Protein AF-0000000084983746 (afdb_homodimer)

Sequence (126 aa):
MAVIKNQFTLRLDLTTHAKIKKIAAAENRSLTNMIDYLVKKEISRYEELNGEIPLSEEDLSLEMAVIKNQFTLRLDLTTHAKIKKIAAAENRSLTNMIDYLVKKEISRYEELNGEIPLSEEDLSLE

Organism: NCBI:txid537013

Nearest PDB structures (foldseek):
  1bdv-assembly1_B  TM=8.430E-01  e=5.501E-01  Lederbergvirus P22
  1arr-assembly1_A  TM=7.151E-01  e=2.456E-01  Lederbergvirus P22
  2bsq-assembly1_F  TM=6.685E-01  e=1.318E+00  Neisseria gonorrhoeae
  1ftt-assembly1_A  TM=5.723E-01  e=7.070E+00  Rattus norvegicus
  1arr-assembly1_A  TM=7.156E-01  e=2.298E-01  Lederbergvirus P22

pLDDT: mean 92.12, std 11.44, range [42.38, 98.75]

InterPro domains:
  IPR010985 Ribbon-helix-helix [SSF47598] (6-51)
  IPR013321 Arc-type ribbon-helix-helix [G3DSA:1.10.1220.10] (4-53)

Secondary structure (DSSP, 8-state):
----TTEEEEE--HHHHHHHHHHHHHTT--HHHHHHHHHHHHHHHHHHHH-PPP--HHHH---/----TTEEEEE--HHHHHHHHHHHHHTT--HHHHHHHHHHHHHHHHHHHH-PPP--TTTT---

Solvent-accessible surface area (backbone atoms only — not comparable to full-atom values): 7389 Å² total; per-residue (Å²): 128,82,61,59,77,31,49,51,75,43,76,44,57,51,68,59,38,39,50,50,40,52,52,15,52,75,69,75,36,52,57,68,56,40,52,54,49,53,52,52,50,51,51,51,53,50,27,72,74,72,43,81,79,88,76,54,71,74,54,61,42,67,120,127,84,60,60,75,32,49,52,74,43,77,43,57,50,67,60,38,40,50,51,39,53,51,15,51,74,69,73,37,52,55,68,56,40,51,52,48,53,51,51,49,50,50,51,53,48,28,72,75,71,41,80,78,88,76,54,71,75,55,63,43,66,120

Radius of gyration: 15.59 Å; Cα contacts (8 Å, |Δi|>4): 127; chains: 2; bounding box: 38×42×32 Å

Foldseek 3Di:
DQPQVVDDDDD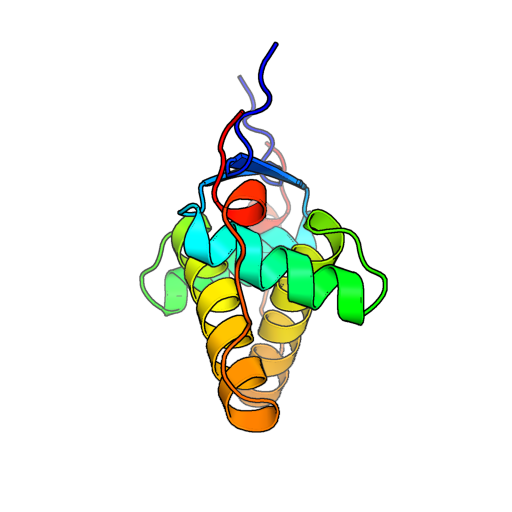DDPVVQVVLCVVCVVVPHHSVVSVVVVVVVVQVVCCVVPNHDDDDPVNVDSD/DQPQPVDDDDDDDPVVQVVLCVVCVVVPHHSVVSVVVVVVVVQVVCCVVPNHDDDDPVNVDSD

Structure (mmCIF, N/CA/C/O backbone):
data_AF-0000000084983746-model_v1
#
loop_
_entity.id
_entity.type
_entity.pdbx_description
1 polymer 'Toxin-antitoxin system, antitoxin component, ribbon-helix-helix domain protein'
#
loop_
_atom_site.group_PDB
_atom_site.id
_atom_site.type_symbol
_atom_site.label_atom_id
_atom_site.label_alt_id
_atom_site.label_comp_id
_atom_site.label_asym_id
_atom_site.label_entity_id
_atom_site.label_seq_id
_atom_site.pdbx_PDB_ins_code
_atom_site.Cartn_x
_atom_site.Cartn_y
_atom_site.Cartn_z
_atom_site.occupancy
_atom_site.B_iso_or_equiv
_atom_site.auth_seq_id
_atom_site.auth_comp_id
_atom_site.auth_asym_id
_atom_site.auth_atom_id
_atom_site.pdbx_PDB_model_num
ATOM 1 N N . MET A 1 1 ? 22.375 -6.16 -13.227 1 42.38 1 MET A N 1
ATOM 2 C CA . MET A 1 1 ? 22.156 -6.25 -11.781 1 42.38 1 MET A CA 1
ATOM 3 C C . MET A 1 1 ? 20.75 -6.746 -11.477 1 42.38 1 MET A C 1
ATOM 5 O O . MET A 1 1 ? 19.781 -6.293 -12.078 1 42.38 1 MET A O 1
ATOM 9 N N . ALA A 1 2 ? 20.609 -7.938 -10.93 1 54.28 2 ALA A N 1
ATOM 10 C CA . ALA A 1 2 ? 19.297 -8.555 -10.773 1 54.28 2 ALA A CA 1
ATOM 11 C C . ALA A 1 2 ? 18.391 -7.711 -9.875 1 54.28 2 ALA A C 1
ATOM 13 O O . ALA A 1 2 ? 18.812 -7.285 -8.797 1 54.28 2 ALA A O 1
ATOM 14 N N . VAL A 1 3 ? 17.516 -6.93 -10.352 1 61.22 3 VAL A N 1
ATOM 15 C CA . VAL A 1 3 ? 16.547 -6.184 -9.547 1 61.22 3 VAL A CA 1
ATOM 16 C C . VAL A 1 3 ? 15.805 -7.137 -8.617 1 61.22 3 VAL A C 1
ATOM 18 O O . VAL A 1 3 ? 15.305 -8.172 -9.055 1 61.22 3 VAL A O 1
ATOM 21 N N . ILE A 1 4 ? 15.992 -6.906 -7.375 1 72.06 4 ILE A N 1
ATOM 22 C CA . ILE A 1 4 ? 15.242 -7.707 -6.418 1 72.06 4 ILE A CA 1
ATOM 23 C C . ILE A 1 4 ? 13.742 -7.484 -6.625 1 72.06 4 ILE A C 1
ATOM 25 O O . ILE A 1 4 ? 13.227 -6.395 -6.359 1 72.06 4 ILE A O 1
ATOM 29 N N . LYS A 1 5 ? 13.031 -8.383 -7.184 1 76.88 5 LYS A N 1
ATOM 30 C CA . LYS A 1 5 ? 11.664 -8.297 -7.688 1 76.88 5 LYS A CA 1
ATOM 31 C C . LYS A 1 5 ? 10.68 -7.996 -6.559 1 76.88 5 LYS A C 1
ATOM 33 O O . LYS A 1 5 ? 9.617 -7.426 -6.793 1 76.88 5 LYS A O 1
ATOM 38 N N . ASN A 1 6 ? 11.125 -8.148 -5.414 1 85.56 6 ASN A N 1
ATOM 39 C CA . ASN A 1 6 ? 10.164 -8.031 -4.324 1 85.56 6 ASN A CA 1
ATOM 40 C C . ASN A 1 6 ? 10.461 -6.816 -3.447 1 85.56 6 ASN A C 1
ATOM 42 O O . ASN A 1 6 ? 9.953 -6.719 -2.326 1 85.56 6 ASN A O 1
ATOM 46 N N . GLN A 1 7 ? 11.328 -6.004 -3.912 1 89.31 7 GLN A N 1
ATOM 47 C CA . GLN A 1 7 ? 11.633 -4.754 -3.229 1 89.31 7 GLN A CA 1
ATOM 48 C C . GLN A 1 7 ? 11.461 -3.559 -4.164 1 89.31 7 GLN A C 1
ATOM 50 O O . GLN A 1 7 ? 11.906 -3.594 -5.312 1 89.31 7 GLN A O 1
ATOM 55 N N . PHE A 1 8 ? 10.75 -2.51 -3.715 1 89.25 8 PHE A N 1
ATOM 56 C CA . PHE A 1 8 ? 10.594 -1.324 -4.551 1 89.25 8 PHE A CA 1
ATOM 57 C C . PHE A 1 8 ? 10.383 -0.082 -3.691 1 89.25 8 PHE A C 1
ATOM 59 O O . PHE A 1 8 ? 9.898 -0.177 -2.562 1 89.25 8 PHE A O 1
ATOM 66 N N . THR A 1 9 ? 10.773 1.008 -4.211 1 91.5 9 THR A N 1
ATOM 67 C CA . THR A 1 9 ? 10.703 2.293 -3.523 1 91.5 9 THR A CA 1
ATOM 68 C C . THR A 1 9 ? 9.391 3.006 -3.838 1 91.5 9 THR A C 1
ATOM 70 O O . THR A 1 9 ? 8.984 3.092 -5 1 91.5 9 THR A O 1
ATOM 73 N N . LEU A 1 10 ? 8.789 3.449 -2.744 1 93 10 LEU A N 1
ATOM 74 C CA . LEU A 1 10 ? 7.59 4.262 -2.912 1 93 10 LEU A CA 1
ATOM 75 C C . LEU A 1 10 ? 7.875 5.727 -2.592 1 93 10 LEU A C 1
ATOM 77 O O . LEU A 1 10 ? 8.648 6.027 -1.679 1 93 10 LEU A O 1
ATOM 81 N N . ARG A 1 11 ? 7.227 6.52 -3.396 1 92.19 11 ARG A N 1
ATOM 82 C CA . ARG A 1 11 ? 7.262 7.953 -3.123 1 92.19 11 ARG A CA 1
ATOM 83 C C . ARG A 1 11 ? 5.852 8.523 -3.004 1 92.19 11 ARG A C 1
ATOM 85 O O . ARG A 1 11 ? 5.094 8.531 -3.979 1 92.19 11 ARG A O 1
ATOM 92 N N . LEU A 1 12 ? 5.543 8.891 -1.772 1 94.25 12 LEU A N 1
ATOM 93 C CA . LEU A 1 12 ? 4.238 9.5 -1.529 1 94.25 12 LEU A CA 1
ATOM 94 C C . LEU A 1 12 ? 4.359 11.016 -1.39 1 94.25 12 LEU A C 1
ATOM 96 O O . LEU A 1 12 ? 5.402 11.516 -0.966 1 94.25 12 LEU A O 1
ATOM 100 N N . ASP A 1 13 ? 3.332 11.695 -1.876 1 93.19 13 ASP A N 1
ATOM 101 C CA . ASP A 1 13 ? 3.373 13.117 -1.547 1 93.19 13 ASP A CA 1
ATOM 102 C C . ASP A 1 13 ? 3.299 13.336 -0.037 1 93.19 13 ASP A C 1
ATOM 104 O O . ASP A 1 13 ? 2.871 12.445 0.703 1 93.19 13 ASP A O 1
ATOM 108 N N . LEU A 1 14 ? 3.646 14.469 0.446 1 93.5 14 LEU A N 1
ATOM 109 C CA . LEU A 1 14 ? 3.801 14.766 1.866 1 93.5 14 LEU A CA 1
ATOM 110 C C . LEU A 1 14 ? 2.484 14.57 2.609 1 93.5 14 LEU A C 1
ATOM 112 O O . LEU A 1 14 ? 2.461 13.992 3.699 1 93.5 14 LEU A O 1
ATOM 116 N N . THR A 1 15 ? 1.423 15.047 2.098 1 96.31 15 THR A N 1
ATOM 117 C CA . THR A 1 15 ? 0.11 14.961 2.729 1 96.31 15 THR A CA 1
ATOM 118 C C . THR A 1 15 ? -0.33 13.508 2.877 1 96.31 15 THR A C 1
ATOM 120 O O . THR A 1 15 ? -0.721 13.078 3.965 1 96.31 15 THR A O 1
ATOM 123 N N . THR A 1 16 ? -0.216 12.75 1.846 1 97.31 16 THR A N 1
ATOM 124 C CA . THR A 1 16 ? -0.595 11.344 1.853 1 97.31 16 THR A CA 1
ATOM 125 C C . THR A 1 16 ? 0.265 10.555 2.838 1 97.31 16 THR A C 1
ATOM 127 O O . THR A 1 16 ? -0.253 9.766 3.627 1 97.31 16 THR A O 1
ATOM 130 N N . HIS A 1 17 ? 1.52 10.812 2.785 1 96.88 17 HIS A N 1
ATOM 131 C CA . HIS A 1 17 ? 2.455 10.156 3.691 1 96.88 17 HIS A CA 1
ATOM 132 C C . HIS A 1 17 ? 2.092 10.422 5.148 1 96.88 17 HIS A C 1
ATOM 134 O O . HIS A 1 17 ? 2.021 9.492 5.953 1 96.88 17 HIS A O 1
ATOM 140 N N . ALA A 1 18 ? 1.846 11.695 5.434 1 96.44 18 ALA A N 1
ATOM 141 C CA . ALA A 1 18 ? 1.519 12.086 6.805 1 96.44 18 ALA A CA 1
ATOM 142 C C . ALA A 1 18 ? 0.22 11.43 7.266 1 96.44 18 ALA A C 1
ATOM 144 O O . ALA A 1 18 ? 0.132 10.938 8.391 1 96.44 18 ALA A O 1
ATOM 145 N N . LYS A 1 19 ? -0.741 11.383 6.395 1 97.94 19 LYS A N 1
ATOM 146 C CA . LYS A 1 19 ? -2.041 10.82 6.75 1 97.94 19 LYS A CA 1
ATOM 147 C C . LYS A 1 19 ? -1.943 9.32 6.988 1 97.94 19 LYS A C 1
ATOM 149 O O . LYS A 1 19 ? -2.461 8.805 7.984 1 97.94 19 LYS A O 1
ATOM 154 N N . ILE A 1 20 ? -1.292 8.602 6.105 1 97.94 20 ILE A N 1
ATOM 155 C CA . ILE A 1 20 ? -1.208 7.152 6.258 1 97.94 20 ILE A CA 1
ATOM 156 C C . ILE A 1 20 ? -0.357 6.812 7.477 1 97.94 20 ILE A C 1
ATOM 158 O O . ILE A 1 20 ? -0.619 5.824 8.164 1 97.94 20 ILE A O 1
ATOM 162 N N . LYS A 1 21 ? 0.604 7.645 7.773 1 96.94 21 LYS A N 1
ATOM 163 C CA . LYS A 1 21 ? 1.414 7.453 8.977 1 96.94 21 LYS A CA 1
ATOM 164 C C . LYS A 1 21 ? 0.563 7.574 10.234 1 96.94 21 LYS A C 1
ATOM 166 O O . LYS A 1 21 ? 0.733 6.801 11.18 1 96.94 21 LYS A O 1
ATOM 171 N N . LYS A 1 22 ? -0.292 8.523 10.258 1 97.88 22 LYS A N 1
ATOM 172 C CA . LYS A 1 22 ? -1.184 8.711 11.398 1 97.88 22 LYS A CA 1
ATOM 173 C C . LYS A 1 22 ? -2.139 7.527 11.547 1 97.88 22 LYS A C 1
ATOM 175 O O . LYS A 1 22 ? -2.398 7.07 12.664 1 97.88 22 LYS A O 1
ATOM 180 N N . ILE A 1 23 ? -2.582 7.016 10.438 1 98.31 23 ILE A N 1
ATOM 181 C CA . ILE A 1 23 ? -3.449 5.844 10.469 1 98.31 23 ILE A CA 1
ATOM 182 C C . ILE A 1 23 ? -2.668 4.641 10.992 1 98.31 23 ILE A C 1
ATOM 184 O O . ILE A 1 23 ? -3.162 3.891 11.844 1 98.31 23 ILE A O 1
ATOM 188 N N . ALA A 1 24 ? -1.46 4.48 10.492 1 98.19 24 ALA A N 1
ATOM 189 C CA . ALA A 1 24 ? -0.598 3.389 10.938 1 98.19 24 ALA A CA 1
ATOM 190 C C . ALA A 1 24 ? -0.376 3.447 12.445 1 98.19 24 ALA A C 1
ATOM 192 O O . ALA A 1 24 ? -0.503 2.434 13.133 1 98.19 24 ALA A O 1
ATOM 193 N N . ALA A 1 25 ? -0.141 4.684 12.953 1 97.5 25 ALA A N 1
ATOM 194 C CA . ALA A 1 25 ? 0.088 4.883 14.383 1 97.5 25 ALA A CA 1
ATOM 195 C C . ALA A 1 25 ? -1.161 4.543 15.188 1 97.5 25 ALA A C 1
ATOM 197 O O . ALA A 1 25 ? -1.071 3.916 16.25 1 97.5 25 ALA A O 1
ATOM 198 N N . ALA A 1 26 ? -2.303 4.887 14.664 1 97.12 26 ALA A N 1
ATOM 199 C CA . ALA A 1 26 ? -3.568 4.602 15.336 1 97.12 26 ALA A CA 1
ATOM 200 C C . ALA A 1 26 ? -3.805 3.098 15.445 1 97.12 26 ALA A C 1
ATOM 202 O O . ALA A 1 26 ? -4.449 2.627 16.375 1 97.12 26 ALA A O 1
ATOM 203 N N . GLU A 1 27 ? -3.25 2.379 14.539 1 97.12 27 GLU A N 1
ATOM 204 C CA . GLU A 1 27 ? -3.395 0.927 14.516 1 97.12 27 GLU A CA 1
ATOM 205 C C . GLU A 1 27 ? -2.174 0.241 15.125 1 97.12 27 GLU A C 1
ATOM 207 O O . GLU A 1 27 ? -2.062 -0.986 15.086 1 97.12 27 GLU A O 1
ATOM 212 N N . ASN A 1 28 ? -1.188 1.01 15.672 1 98.06 28 ASN A N 1
ATOM 213 C CA . ASN A 1 28 ? 0.04 0.504 16.281 1 98.06 28 ASN A CA 1
ATOM 214 C C . ASN A 1 28 ? 0.885 -0.268 15.266 1 98.06 28 ASN A C 1
ATOM 216 O O . ASN A 1 28 ? 1.38 -1.355 15.57 1 98.06 28 ASN A O 1
ATOM 220 N N . ARG A 1 29 ? 0.999 0.261 14.109 1 97 29 ARG A N 1
ATOM 221 C CA . ARG A 1 29 ? 1.826 -0.293 13.047 1 97 29 ARG A CA 1
ATOM 222 C C . ARG A 1 29 ? 2.85 0.728 12.555 1 97 29 ARG A C 1
ATOM 224 O O . ARG A 1 29 ? 2.613 1.936 12.633 1 97 29 ARG A O 1
ATOM 231 N N . SER A 1 30 ? 3.947 0.141 12.086 1 96.38 30 SER A N 1
ATOM 232 C CA . SER A 1 30 ? 4.844 1.003 11.32 1 96.38 30 SER A CA 1
ATOM 233 C C . SER A 1 30 ? 4.277 1.303 9.938 1 96.38 30 SER A C 1
ATOM 235 O O . SER A 1 30 ? 3.396 0.59 9.453 1 96.38 30 SER A O 1
ATOM 237 N N . LEU A 1 31 ? 4.684 2.393 9.344 1 94.69 31 LEU A N 1
ATOM 238 C CA . LEU A 1 31 ? 4.23 2.764 8.008 1 94.69 31 LEU A CA 1
ATOM 239 C C . LEU A 1 31 ? 4.434 1.613 7.027 1 94.69 31 LEU A C 1
ATOM 241 O O . LEU A 1 31 ? 3.516 1.261 6.281 1 94.69 31 LEU A O 1
ATOM 245 N N . THR A 1 32 ? 5.562 0.981 7.047 1 93.88 32 THR A N 1
ATOM 246 C CA . THR A 1 32 ? 5.898 -0.111 6.141 1 93.88 32 THR A CA 1
ATOM 247 C C . THR A 1 32 ? 4.961 -1.296 6.348 1 93.88 32 THR A C 1
ATOM 249 O O . THR A 1 32 ? 4.473 -1.886 5.383 1 93.88 32 THR A O 1
ATOM 252 N N . ASN A 1 33 ? 4.672 -1.574 7.598 1 96.12 33 ASN A N 1
ATOM 253 C CA . ASN A 1 33 ? 3.758 -2.664 7.922 1 96.12 33 ASN A CA 1
ATOM 254 C C . ASN A 1 33 ? 2.326 -2.336 7.512 1 96.12 33 ASN A C 1
ATOM 256 O O . ASN A 1 33 ? 1.564 -3.229 7.129 1 96.12 33 ASN A O 1
ATOM 260 N N . MET A 1 34 ? 1.97 -1.048 7.59 1 97.56 34 MET A N 1
ATOM 261 C CA . MET A 1 34 ? 0.65 -0.61 7.141 1 97.56 34 MET A CA 1
ATOM 262 C C . MET A 1 34 ? 0.47 -0.864 5.648 1 97.56 34 MET A C 1
ATOM 264 O O . MET A 1 34 ? -0.566 -1.375 5.223 1 97.56 34 MET A O 1
ATOM 268 N N . ILE A 1 35 ? 1.479 -0.587 4.902 1 97.69 35 ILE A N 1
ATOM 269 C CA . ILE A 1 35 ? 1.398 -0.772 3.455 1 97.69 35 ILE A CA 1
ATOM 270 C C . ILE A 1 35 ? 1.314 -2.262 3.131 1 97.69 35 ILE A C 1
ATOM 272 O O . ILE A 1 35 ? 0.511 -2.676 2.293 1 97.69 35 ILE A O 1
ATOM 276 N N . ASP A 1 36 ? 2.078 -3.086 3.812 1 96.69 36 ASP A N 1
ATOM 277 C CA . ASP A 1 36 ? 2.016 -4.535 3.652 1 96.69 36 ASP A CA 1
ATOM 278 C C . ASP A 1 36 ? 0.604 -5.055 3.912 1 96.69 36 ASP A C 1
ATOM 280 O O . ASP A 1 36 ? 0.087 -5.875 3.148 1 96.69 36 ASP A O 1
ATOM 284 N N . TYR A 1 37 ? 0.043 -4.492 4.926 1 98.38 37 TYR A N 1
ATOM 285 C CA . TYR A 1 37 ? -1.312 -4.871 5.312 1 98.38 37 TYR A CA 1
ATOM 286 C C . TYR A 1 37 ? -2.314 -4.504 4.223 1 98.38 37 TYR A C 1
ATOM 288 O O . TYR A 1 37 ? -3.178 -5.309 3.869 1 98.38 37 TYR A O 1
ATOM 296 N N . LEU A 1 38 ? -2.205 -3.348 3.713 1 98.5 38 LEU A N 1
ATOM 297 C CA . LEU A 1 38 ? -3.121 -2.883 2.678 1 98.5 38 LEU A CA 1
ATOM 298 C C . LEU A 1 38 ? -3.006 -3.742 1.423 1 98.5 38 LEU A C 1
ATOM 300 O O . LEU A 1 38 ? -4.012 -4.051 0.782 1 98.5 38 LEU A O 1
ATOM 304 N N . VAL A 1 39 ? -1.778 -4.152 1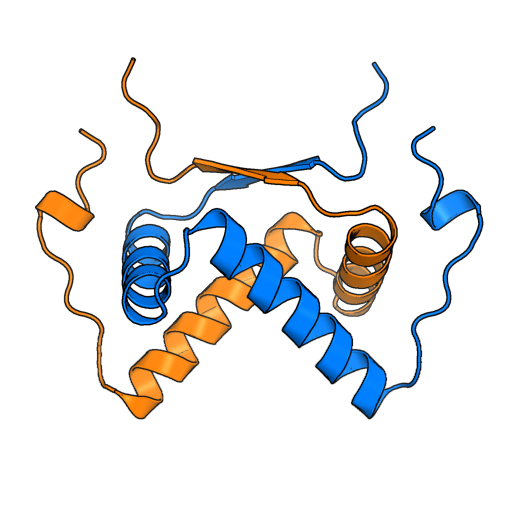.098 1 98.44 39 VAL A N 1
ATOM 305 C CA . VAL A 1 39 ? -1.537 -4.992 -0.072 1 98.44 39 VAL A CA 1
ATOM 306 C C . VAL A 1 39 ? -2.193 -6.355 0.127 1 98.44 39 VAL A C 1
ATOM 308 O O . VAL A 1 39 ? -2.932 -6.828 -0.74 1 98.44 39 VAL A O 1
ATOM 311 N N . LYS A 1 40 ? -2.021 -6.941 1.225 1 98.5 40 LYS A N 1
ATOM 312 C CA . LYS A 1 40 ? -2.582 -8.258 1.512 1 98.5 40 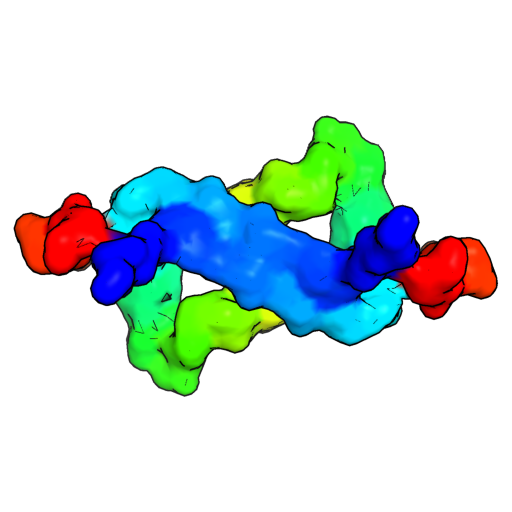LYS A CA 1
ATOM 313 C C . LYS A 1 40 ? -4.105 -8.203 1.566 1 98.5 40 LYS A C 1
ATOM 315 O O . LYS A 1 40 ? -4.781 -9.125 1.107 1 98.5 40 LYS A O 1
ATOM 320 N N . LYS A 1 41 ? -4.547 -7.109 2.154 1 98.5 41 LYS A N 1
ATOM 321 C CA . LYS A 1 41 ? -5.992 -6.91 2.205 1 98.5 41 LYS A CA 1
ATOM 322 C C . LYS A 1 41 ? -6.582 -6.809 0.802 1 98.5 41 LYS A C 1
ATOM 324 O O . LYS A 1 41 ? -7.637 -7.387 0.525 1 98.5 41 LYS A O 1
ATOM 329 N N . GLU A 1 42 ? -5.938 -6.105 -0.067 1 98.62 42 GLU A N 1
ATOM 330 C CA . GLU A 1 42 ? -6.395 -5.969 -1.447 1 98.62 42 GLU A CA 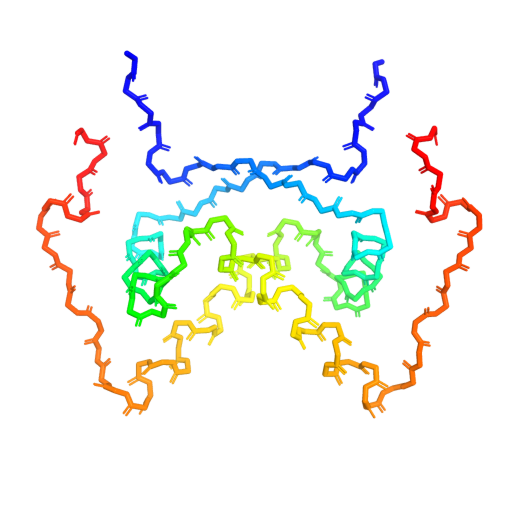1
ATOM 331 C C . GLU A 1 42 ? -6.371 -7.309 -2.172 1 98.62 42 GLU A C 1
ATOM 333 O O . GLU A 1 42 ? -7.305 -7.641 -2.908 1 98.62 42 GLU A O 1
ATOM 338 N N . ILE A 1 43 ? -5.359 -8.133 -1.974 1 98.75 43 ILE A N 1
ATOM 339 C CA . ILE A 1 43 ? -5.242 -9.453 -2.592 1 98.75 43 ILE A CA 1
ATOM 340 C C . ILE A 1 43 ? -6.375 -10.352 -2.105 1 98.75 43 ILE A C 1
ATOM 342 O O . ILE A 1 43 ? -7.035 -11.023 -2.906 1 98.75 43 ILE A O 1
ATOM 346 N N . SER A 1 44 ? -6.625 -10.305 -0.81 1 98.69 44 SER A N 1
ATOM 347 C CA . SER A 1 44 ? -7.699 -11.102 -0.237 1 98.69 44 SER A CA 1
ATOM 348 C C . SER A 1 44 ? -9.055 -10.719 -0.831 1 98.69 44 SER A C 1
ATOM 350 O O . SER A 1 44 ? -9.844 -11.586 -1.2 1 98.69 44 SER A O 1
ATOM 352 N N . ARG A 1 45 ? -9.305 -9.461 -0.917 1 97.94 45 ARG A N 1
ATOM 353 C CA . ARG A 1 45 ? -10.555 -8.961 -1.491 1 97.94 45 ARG A CA 1
ATOM 354 C C . ARG A 1 45 ? -10.719 -9.43 -2.934 1 97.94 45 ARG A C 1
ATOM 356 O O . ARG A 1 45 ? -11.781 -9.914 -3.318 1 97.94 45 ARG A O 1
ATOM 363 N N . TYR A 1 46 ? -9.695 -9.258 -3.725 1 98.31 46 TYR A N 1
ATOM 364 C CA . TYR A 1 46 ? -9.711 -9.656 -5.129 1 98.31 46 TYR A CA 1
ATOM 365 C C . TYR A 1 46 ? -10 -11.141 -5.27 1 98.31 46 TYR A C 1
ATOM 367 O O . TYR A 1 46 ? -10.812 -11.547 -6.105 1 98.31 46 TYR A O 1
ATOM 375 N N . GLU A 1 47 ? -9.359 -11.969 -4.438 1 98.56 47 GLU A N 1
ATOM 376 C CA . GLU A 1 47 ? -9.5 -13.414 -4.531 1 98.56 47 GLU A CA 1
ATOM 377 C C . GLU A 1 47 ? -10.883 -13.867 -4.066 1 98.56 47 GLU A C 1
ATOM 379 O O . GLU A 1 47 ? -11.422 -14.859 -4.566 1 98.56 47 GLU A O 1
ATOM 384 N N . GLU A 1 48 ? -11.453 -13.133 -3.129 1 98.25 48 GLU A N 1
ATOM 385 C CA . GLU A 1 48 ? -12.812 -13.414 -2.695 1 98.25 48 GLU A CA 1
ATOM 386 C C . GLU A 1 48 ? -13.805 -13.227 -3.838 1 98.25 48 GLU A C 1
ATOM 388 O O . GLU A 1 48 ? -14.773 -13.992 -3.961 1 98.25 48 GLU A O 1
ATOM 393 N N . LEU A 1 49 ? -13.508 -12.289 -4.648 1 97.19 49 LEU A N 1
ATOM 394 C CA . LEU A 1 49 ? -14.438 -11.922 -5.707 1 97.19 49 LEU A CA 1
ATOM 395 C C . LEU A 1 49 ? -14.156 -12.711 -6.98 1 97.19 49 LEU A C 1
ATOM 397 O O . LEU A 1 49 ? -15.07 -13.016 -7.742 1 97.19 49 LEU A O 1
ATOM 401 N N . ASN A 1 50 ? -12.922 -13.062 -7.246 1 97.38 50 ASN A N 1
ATOM 402 C CA . ASN A 1 50 ? -12.539 -13.562 -8.562 1 97.38 50 ASN A CA 1
ATOM 403 C C . ASN A 1 50 ? -11.945 -14.969 -8.477 1 97.38 50 ASN A C 1
ATOM 405 O O . ASN A 1 50 ? -11.695 -15.602 -9.5 1 97.38 50 ASN A O 1
ATOM 409 N N . GLY A 1 51 ? -11.719 -15.469 -7.246 1 97.69 51 GLY A N 1
ATOM 410 C CA . GLY A 1 51 ? -10.977 -16.703 -7.07 1 97.69 51 GLY A CA 1
ATOM 411 C C . GLY A 1 51 ? -9.484 -16.5 -6.895 1 97.69 51 GLY A C 1
ATOM 412 O O . GLY A 1 51 ? -8.984 -15.383 -7.086 1 97.69 51 GLY A O 1
ATOM 413 N N . GLU A 1 52 ? -8.805 -17.531 -6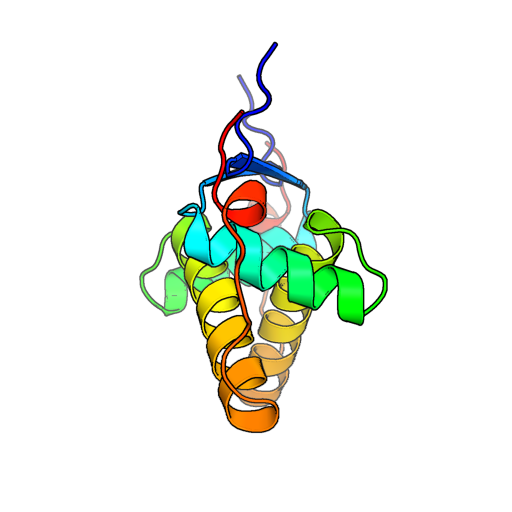.625 1 97.88 52 GLU A N 1
ATOM 414 C CA . GLU A 1 52 ? -7.371 -17.469 -6.344 1 97.88 52 GLU A CA 1
ATOM 415 C C . GLU A 1 52 ? -6.59 -16.984 -7.562 1 97.88 52 GLU A C 1
ATOM 417 O O . GLU A 1 52 ? -6.875 -17.391 -8.688 1 97.88 52 GLU A O 1
ATOM 422 N N . ILE A 1 53 ? -5.613 -16.156 -7.375 1 97.94 53 ILE A N 1
ATOM 423 C CA . ILE A 1 53 ? -4.754 -15.656 -8.445 1 97.94 53 ILE A CA 1
ATOM 424 C C . ILE A 1 53 ? -3.729 -16.719 -8.82 1 97.94 53 ILE A C 1
ATOM 426 O O . ILE A 1 53 ? -2.9 -17.125 -7.996 1 97.94 53 ILE A O 1
ATOM 430 N N . PRO A 1 54 ? -3.766 -17.172 -10.023 1 97.19 54 PRO A N 1
ATOM 431 C CA . PRO A 1 54 ? -2.783 -18.188 -10.438 1 97.19 54 PRO A CA 1
ATOM 432 C C . PRO A 1 54 ? -1.375 -17.609 -10.57 1 97.19 54 PRO A C 1
ATOM 434 O O . PRO A 1 54 ? -1.198 -16.516 -11.117 1 97.19 54 PRO A O 1
ATOM 437 N N . LEU A 1 55 ? -0.42 -18.312 -10.031 1 96.88 55 LEU A N 1
ATOM 438 C CA . LEU A 1 55 ? 0.978 -17.922 -10.156 1 96.88 55 LEU A CA 1
ATOM 439 C C . LEU A 1 55 ? 1.791 -18.984 -10.867 1 96.88 55 LEU A C 1
ATOM 441 O O . LEU A 1 55 ? 1.592 -20.188 -10.633 1 96.88 55 LEU A O 1
ATOM 445 N N . SER A 1 56 ? 2.658 -18.562 -11.773 1 95.31 56 SER A N 1
ATOM 446 C CA . SER A 1 56 ? 3.557 -19.453 -12.492 1 95.31 56 SER A CA 1
ATOM 447 C C . SER A 1 56 ? 4.957 -19.438 -11.891 1 95.31 56 SER A C 1
ATOM 449 O O . SER A 1 56 ? 5.246 -18.625 -11 1 95.31 56 SER A O 1
ATOM 451 N N . GLU A 1 57 ? 5.879 -20.297 -12.352 1 93.69 57 GLU A N 1
ATOM 452 C CA . GLU A 1 57 ? 7.277 -20.328 -11.922 1 93.69 57 GLU A CA 1
ATOM 453 C C . GLU A 1 57 ? 7.98 -19.016 -12.266 1 93.69 57 GLU A C 1
ATOM 455 O O . GLU A 1 57 ? 8.836 -18.547 -11.508 1 93.69 57 GLU A O 1
ATOM 460 N N . GLU A 1 58 ? 7.598 -18.469 -13.359 1 91.12 58 GLU A N 1
ATOM 461 C CA . GLU A 1 58 ? 8.172 -17.203 -13.789 1 91.12 58 GLU A CA 1
ATOM 462 C C . GLU A 1 58 ? 7.801 -16.078 -12.828 1 91.12 58 GLU A C 1
ATOM 464 O O . GLU A 1 58 ? 8.617 -15.188 -12.555 1 91.12 58 GLU A O 1
ATOM 469 N N . ASP A 1 59 ? 6.527 -16.094 -12.305 1 91 59 ASP A N 1
ATOM 470 C CA . ASP A 1 59 ? 6.059 -15.102 -11.344 1 91 59 ASP A CA 1
ATOM 471 C C . ASP A 1 59 ? 6.867 -15.164 -10.047 1 91 59 ASP A C 1
ATOM 473 O O . ASP A 1 59 ? 7.062 -14.148 -9.383 1 91 59 ASP A O 1
ATOM 477 N N . LEU A 1 60 ? 7.344 -16.344 -9.695 1 90.5 60 LEU A N 1
ATOM 478 C CA . LEU A 1 60 ? 7.953 -16.562 -8.383 1 90.5 60 LEU A CA 1
ATOM 479 C C . LEU A 1 60 ? 9.477 -16.562 -8.484 1 90.5 60 LEU A C 1
ATOM 481 O O . LEU A 1 60 ? 10.164 -16.719 -7.477 1 90.5 60 LEU A O 1
ATOM 485 N N . SER A 1 61 ? 9.898 -16.359 -9.695 1 83.56 61 SER A N 1
ATOM 486 C CA . SER A 1 61 ? 11.344 -16.359 -9.883 1 83.56 61 SER A CA 1
ATOM 487 C C . SER A 1 61 ? 11.938 -14.984 -9.586 1 83.56 61 SER A C 1
ATOM 489 O O . SER A 1 61 ? 11.336 -13.961 -9.914 1 83.56 61 SER A O 1
ATOM 491 N N . LEU A 1 62 ? 13.062 -14.977 -8.766 1 70.81 62 LEU A N 1
ATOM 492 C CA . LEU A 1 62 ? 13.766 -13.742 -8.461 1 70.81 62 LEU A CA 1
ATOM 493 C C . LEU A 1 62 ? 14.656 -13.32 -9.633 1 70.81 62 LEU A C 1
ATOM 495 O O . LEU A 1 62 ? 15.023 -12.148 -9.742 1 70.81 62 LEU A O 1
ATOM 499 N N . GLU A 1 63 ? 14.945 -14.375 -10.578 1 62.91 63 GLU A N 1
ATOM 500 C CA . GLU A 1 63 ? 15.898 -14.234 -11.672 1 62.91 63 GLU A CA 1
ATOM 501 C C . GLU A 1 63 ? 15.219 -13.688 -12.93 1 62.91 63 GLU A C 1
ATOM 503 O O . GLU A 1 63 ? 14.039 -13.945 -13.164 1 62.91 63 GLU A O 1
ATOM 508 N N . MET B 1 1 ? 21.844 13.109 7.52 1 42.41 1 MET B N 1
ATOM 509 C CA . MET B 1 1 ? 21.312 12.992 6.172 1 42.41 1 MET B CA 1
ATOM 510 C C . MET B 1 1 ? 19.781 13.039 6.188 1 42.41 1 MET B C 1
ATOM 512 O O . MET B 1 1 ? 19.141 12.391 7.023 1 42.41 1 MET B O 1
ATOM 516 N N . ALA B 1 2 ? 19.188 14.117 5.68 1 54.53 2 ALA B N 1
ATOM 517 C CA . ALA B 1 2 ? 17.75 14.328 5.809 1 54.53 2 ALA B CA 1
ATOM 518 C C . ALA B 1 2 ? 16.969 13.18 5.176 1 54.53 2 ALA B C 1
ATOM 520 O O . ALA B 1 2 ? 17.234 12.797 4.031 1 54.53 2 ALA B O 1
ATOM 521 N N . VAL B 1 3 ? 16.516 12.234 5.883 1 61.28 3 VAL B N 1
ATOM 522 C CA . VAL B 1 3 ? 15.672 11.172 5.348 1 61.28 3 VAL B CA 1
ATOM 523 C C . VAL B 1 3 ? 14.469 11.773 4.621 1 61.28 3 VAL B C 1
ATOM 525 O O . VAL B 1 3 ? 13.773 12.633 5.168 1 61.28 3 VAL B O 1
ATOM 528 N N . ILE B 1 4 ? 14.43 11.523 3.396 1 72.06 4 ILE B N 1
ATOM 529 C CA . ILE B 1 4 ? 13.266 11.992 2.645 1 72.06 4 ILE B CA 1
ATOM 530 C C . ILE B 1 4 ? 12.008 11.328 3.193 1 72.06 4 ILE B C 1
ATOM 532 O O . ILE B 1 4 ? 11.797 10.125 3.016 1 72.06 4 ILE B O 1
ATOM 536 N N . LYS B 1 5 ? 11.203 12.016 3.908 1 77.38 5 LYS B N 1
ATOM 537 C CA . LYS B 1 5 ? 10.086 11.539 4.723 1 77.38 5 LYS B CA 1
ATOM 538 C C . LYS B 1 5 ? 8.992 10.93 3.85 1 77.38 5 LYS B C 1
ATOM 540 O O . LYS B 1 5 ? 8.211 10.094 4.316 1 77.38 5 LYS B O 1
ATOM 545 N N . ASN B 1 6 ? 9.117 11.164 2.621 1 85.38 6 ASN B N 1
ATOM 546 C CA . ASN B 1 6 ? 8.016 10.719 1.772 1 85.38 6 ASN B CA 1
ATOM 547 C C . ASN B 1 6 ? 8.445 9.602 0.833 1 85.38 6 ASN B C 1
ATOM 549 O O . ASN B 1 6 ? 7.738 9.281 -0.128 1 85.38 6 ASN B O 1
ATOM 553 N N . GLN B 1 7 ? 9.602 9.102 1.057 1 89.38 7 GLN B N 1
ATOM 554 C CA . GLN B 1 7 ? 10.102 7.965 0.288 1 89.38 7 GLN B CA 1
ATOM 555 C C . GLN B 1 7 ? 10.492 6.809 1.205 1 89.38 7 GLN B C 1
ATOM 557 O O . GLN B 1 7 ? 11.141 7.016 2.23 1 89.38 7 GLN B O 1
ATOM 562 N N . PHE B 1 8 ? 10.031 5.582 0.886 1 89.31 8 PHE B N 1
ATOM 563 C CA . PHE B 1 8 ? 10.422 4.43 1.689 1 89.31 8 PHE B CA 1
ATOM 564 C C . PHE B 1 8 ? 10.406 3.156 0.853 1 89.31 8 PHE B C 1
ATOM 566 O O . PHE B 1 8 ? 9.688 3.068 -0.141 1 89.31 8 PHE B O 1
ATOM 573 N N . THR B 1 9 ? 11.203 2.248 1.253 1 91.44 9 THR B N 1
ATOM 574 C CA . THR B 1 9 ? 11.375 0.982 0.549 1 91.44 9 THR B CA 1
ATOM 575 C C . THR B 1 9 ? 10.445 -0.084 1.124 1 91.44 9 THR B C 1
ATOM 577 O O . THR B 1 9 ? 10.367 -0.257 2.342 1 91.44 9 THR B O 1
ATOM 580 N N . LEU B 1 10 ? 9.773 -0.729 0.172 1 92.94 10 LEU B N 1
ATOM 581 C CA . LEU B 1 10 ? 8.945 -1.859 0.579 1 92.94 10 LEU B CA 1
ATOM 582 C C . LEU B 1 10 ? 9.586 -3.18 0.158 1 92.94 10 LEU B C 1
ATOM 584 O O . LEU B 1 10 ? 10.18 -3.27 -0.917 1 92.94 10 LEU B O 1
ATOM 588 N N . ARG B 1 11 ? 9.406 -4.109 1.064 1 92.12 11 ARG B N 1
ATOM 589 C CA . ARG B 1 11 ? 9.812 -5.473 0.743 1 92.12 11 ARG B CA 1
ATOM 590 C C . ARG B 1 11 ? 8.648 -6.445 0.928 1 92.12 11 ARG B C 1
ATOM 592 O O . ARG B 1 11 ? 8.18 -6.652 2.049 1 92.12 11 ARG B O 1
ATOM 599 N N . LEU B 1 12 ? 8.188 -6.93 -0.215 1 94.25 12 LEU B N 1
ATOM 600 C CA . LEU B 1 12 ? 7.105 -7.91 -0.179 1 94.25 12 LEU B CA 1
ATOM 601 C C . LEU B 1 12 ? 7.645 -9.32 -0.394 1 94.25 12 LEU B C 1
ATOM 603 O O . LEU B 1 12 ? 8.672 -9.508 -1.055 1 94.25 12 LEU B O 1
ATOM 607 N N . ASP B 1 13 ? 6.996 -10.266 0.278 1 93.25 13 ASP B N 1
ATOM 608 C CA . ASP B 1 13 ? 7.383 -11.617 -0.106 1 93.25 13 ASP B CA 1
ATOM 609 C C . ASP B 1 13 ? 7.031 -11.898 -1.566 1 93.25 13 ASP B C 1
ATOM 611 O O . ASP B 1 13 ? 6.203 -11.203 -2.154 1 93.25 13 ASP B O 1
ATOM 615 N N . LEU B 1 14 ? 7.59 -12.898 -2.168 1 93.56 14 LEU B N 1
ATOM 616 C CA . LEU B 1 14 ? 7.492 -13.172 -3.598 1 93.56 14 LEU B CA 1
ATOM 617 C C . LEU B 1 14 ? 6.043 -13.414 -4.008 1 93.56 14 LEU B C 1
ATOM 619 O O . LEU B 1 14 ? 5.598 -12.914 -5.043 1 93.56 14 LEU B O 1
ATOM 623 N N . THR B 1 15 ? 5.328 -14.164 -3.275 1 96.38 15 THR B N 1
ATOM 624 C CA . THR B 1 15 ? 3.945 -14.508 -3.58 1 96.38 15 THR B CA 1
ATOM 625 C C . THR B 1 15 ? 3.066 -13.258 -3.57 1 96.38 15 THR B C 1
ATOM 627 O O . THR B 1 15 ? 2.324 -13.008 -4.523 1 96.38 15 THR B O 1
ATOM 630 N N . THR B 1 16 ? 3.189 -12.461 -2.564 1 97.31 16 THR B N 1
ATOM 631 C CA . THR B 1 16 ? 2.412 -11.234 -2.432 1 97.31 16 THR B CA 1
ATOM 632 C C . THR B 1 16 ? 2.74 -10.266 -3.561 1 97.31 16 THR B C 1
ATOM 634 O O . THR B 1 16 ? 1.838 -9.695 -4.18 1 97.31 16 THR B O 1
ATOM 637 N N . HIS B 1 17 ? 3.975 -10.133 -3.811 1 96.94 17 HIS B N 1
ATOM 638 C CA . HIS B 1 17 ? 4.43 -9.258 -4.883 1 96.94 17 HIS B CA 1
ATOM 639 C C . HIS B 1 17 ? 3.834 -9.672 -6.227 1 96.94 17 HIS B C 1
ATOM 641 O O . HIS B 1 17 ? 3.301 -8.836 -6.957 1 96.94 17 HIS B O 1
ATOM 647 N N . ALA B 1 18 ? 3.939 -10.969 -6.5 1 96.38 18 ALA B N 1
ATOM 648 C CA . ALA B 1 18 ? 3.434 -11.492 -7.77 1 96.38 18 ALA B CA 1
ATOM 649 C C . ALA B 1 18 ? 1.929 -11.273 -7.891 1 96.38 18 ALA B C 1
ATOM 651 O O . ALA B 1 18 ? 1.436 -10.875 -8.945 1 96.38 18 ALA B O 1
ATOM 652 N N . LYS B 1 19 ? 1.234 -11.484 -6.82 1 97.88 19 LYS B N 1
ATOM 653 C CA . LYS B 1 19 ? -0.22 -11.359 -6.84 1 97.88 19 LYS B CA 1
ATOM 654 C C . LYS B 1 19 ? -0.64 -9.898 -7.039 1 97.88 19 LYS B C 1
ATOM 656 O O . LYS B 1 19 ? -1.505 -9.609 -7.867 1 97.88 19 LYS B O 1
ATOM 661 N N . ILE B 1 20 ? -0.051 -8.992 -6.301 1 97.94 20 ILE B N 1
ATOM 662 C CA . ILE B 1 20 ? -0.448 -7.59 -6.418 1 97.94 20 ILE B CA 1
ATOM 663 C C . ILE B 1 20 ? -0.049 -7.051 -7.789 1 97.94 20 ILE B C 1
ATOM 665 O O . ILE B 1 20 ? -0.751 -6.219 -8.367 1 97.94 20 ILE B O 1
ATOM 669 N N . LYS B 1 21 ? 1.027 -7.566 -8.328 1 96.94 21 LYS B N 1
ATOM 670 C CA . LYS B 1 21 ? 1.44 -7.188 -9.672 1 96.94 21 LYS B CA 1
ATOM 671 C C . LYS B 1 21 ? 0.399 -7.605 -10.711 1 96.94 21 LYS B C 1
ATOM 673 O O . LYS B 1 21 ? 0.102 -6.855 -11.641 1 96.94 21 LYS B O 1
ATOM 678 N N . LYS B 1 22 ? -0.111 -8.758 -10.57 1 97.88 22 LYS B N 1
ATOM 679 C CA . LYS B 1 22 ? -1.145 -9.25 -11.477 1 97.88 22 LYS B CA 1
ATOM 680 C C . LYS B 1 22 ? -2.418 -8.422 -11.359 1 97.88 22 LYS B C 1
ATOM 682 O O . LYS B 1 22 ? -3.057 -8.109 -12.367 1 97.88 22 LYS B O 1
ATOM 687 N N . ILE B 1 23 ? -2.732 -8.023 -10.172 1 98.38 23 ILE B N 1
ATOM 688 C CA . ILE B 1 23 ? -3.895 -7.164 -9.961 1 98.38 23 ILE B CA 1
ATOM 689 C C . ILE B 1 23 ? -3.656 -5.805 -10.609 1 98.38 23 ILE B C 1
ATOM 691 O O . ILE B 1 23 ? -4.535 -5.27 -11.289 1 98.38 23 ILE B O 1
ATOM 695 N N . ALA B 1 24 ? -2.482 -5.281 -10.383 1 98.19 24 ALA B N 1
ATOM 696 C CA . ALA B 1 24 ? -2.117 -3.996 -10.977 1 98.19 24 ALA B CA 1
ATOM 697 C C . ALA B 1 24 ? -2.244 -4.039 -12.492 1 98.19 24 ALA B C 1
ATOM 699 O O . ALA B 1 24 ? -2.83 -3.139 -13.102 1 98.19 24 ALA B O 1
ATOM 700 N N . ALA B 1 25 ? -1.763 -5.164 -13.094 1 97.56 25 ALA B N 1
ATOM 701 C CA . ALA B 1 25 ? -1.823 -5.336 -14.539 1 97.56 25 ALA B CA 1
ATOM 702 C C . ALA B 1 25 ? -3.268 -5.418 -15.023 1 97.56 25 ALA B C 1
ATOM 704 O O . ALA B 1 25 ? -3.621 -4.84 -16.047 1 97.56 25 ALA B O 1
ATOM 705 N N . ALA B 1 26 ? -4.094 -6.07 -14.266 1 97.19 26 ALA B N 1
ATOM 706 C CA . ALA B 1 26 ? -5.504 -6.207 -14.617 1 97.19 26 ALA B CA 1
ATOM 707 C C . ALA B 1 26 ? -6.203 -4.848 -14.602 1 97.19 26 ALA B C 1
ATOM 709 O O . ALA B 1 26 ? -7.164 -4.633 -15.352 1 97.19 26 ALA B O 1
ATOM 710 N N . GLU B 1 27 ? -5.703 -3.955 -13.828 1 97.19 27 GLU B N 1
ATOM 711 C CA . GLU B 1 27 ? -6.27 -2.615 -13.719 1 97.19 27 GLU B CA 1
ATOM 712 C C . GLU B 1 27 ? -5.488 -1.615 -14.57 1 97.19 27 GLU B C 1
ATOM 714 O O . GLU B 1 27 ? -5.75 -0.411 -14.516 1 97.19 27 GLU B O 1
ATOM 719 N N . ASN B 1 28 ? -4.473 -2.074 -15.359 1 98 28 ASN B N 1
ATOM 720 C CA . ASN B 1 28 ? -3.631 -1.246 -16.219 1 98 28 ASN B CA 1
ATOM 721 C C . ASN B 1 28 ? -2.848 -0.218 -15.406 1 98 28 ASN B C 1
ATOM 723 O O . ASN B 1 28 ? -2.793 0.958 -15.773 1 98 28 ASN B O 1
ATOM 727 N N . ARG B 1 29 ? -2.311 -0.647 -14.328 1 97.12 29 ARG B N 1
ATOM 728 C CA . ARG B 1 29 ? -1.468 0.171 -13.461 1 97.12 29 ARG B CA 1
ATOM 729 C C . ARG B 1 29 ? -0.1 -0.473 -13.258 1 97.12 29 ARG B C 1
ATOM 731 O O . ARG B 1 29 ? 0.031 -1.697 -13.32 1 97.12 29 ARG B O 1
ATOM 738 N N . SER B 1 30 ? 0.844 0.442 -13.047 1 96.44 30 SER B N 1
ATOM 739 C CA . SER B 1 30 ? 2.113 -0.077 -12.547 1 96.44 30 SER B CA 1
ATOM 740 C C . SER B 1 30 ? 2.004 -0.483 -11.078 1 96.44 30 SER B C 1
ATOM 742 O O . SER B 1 30 ? 1.084 -0.057 -10.383 1 96.44 30 SER B O 1
ATOM 744 N N . LEU B 1 31 ? 2.848 -1.381 -10.633 1 94.75 31 LEU B N 1
ATOM 745 C CA . LEU B 1 31 ? 2.854 -1.818 -9.242 1 94.75 31 LEU B CA 1
ATOM 746 C C . LEU B 1 31 ? 2.92 -0.624 -8.297 1 94.75 31 LEU B C 1
ATOM 748 O O . LEU B 1 31 ? 2.143 -0.537 -7.344 1 94.75 31 LEU B O 1
ATOM 752 N N . THR B 1 32 ? 3.771 0.303 -8.555 1 93.81 32 THR B N 1
ATOM 753 C CA . THR B 1 32 ? 3.961 1.48 -7.715 1 93.81 32 THR B CA 1
ATOM 754 C C . THR B 1 32 ? 2.686 2.316 -7.66 1 93.81 32 THR B C 1
ATOM 756 O O . THR B 1 32 ? 2.277 2.768 -6.586 1 93.81 32 THR B O 1
ATOM 759 N N . ASN B 1 33 ? 2.027 2.461 -8.805 1 96.12 33 ASN B N 1
ATOM 760 C CA . ASN B 1 33 ? 0.776 3.209 -8.867 1 96.12 33 ASN B CA 1
ATOM 761 C C . ASN B 1 33 ? -0.35 2.479 -8.133 1 96.12 33 ASN B C 1
ATOM 763 O O . ASN B 1 33 ? -1.233 3.111 -7.555 1 96.12 33 ASN B O 1
ATOM 767 N N . MET B 1 34 ? -0.314 1.139 -8.172 1 97.62 34 MET B N 1
ATOM 768 C CA . MET B 1 34 ? -1.294 0.339 -7.441 1 97.62 34 MET B CA 1
ATOM 769 C C . MET B 1 34 ? -1.187 0.583 -5.941 1 97.62 34 MET B C 1
ATOM 771 O O . MET B 1 34 ? -2.199 0.774 -5.266 1 97.62 34 MET B O 1
ATOM 775 N N . ILE B 1 35 ? 0.018 0.649 -5.465 1 97.62 35 ILE B N 1
ATOM 776 C CA . ILE B 1 35 ? 0.225 0.854 -4.035 1 97.62 35 ILE B CA 1
ATOM 777 C C . ILE B 1 35 ? -0.222 2.262 -3.645 1 97.62 35 ILE B C 1
ATOM 779 O O . ILE B 1 35 ? -0.892 2.447 -2.625 1 97.62 35 ILE B O 1
ATOM 783 N N . ASP B 1 36 ? 0.082 3.26 -4.453 1 96.75 36 ASP B N 1
ATOM 784 C CA . ASP B 1 36 ? -0.376 4.629 -4.23 1 96.75 36 ASP B CA 1
ATOM 785 C C . ASP B 1 36 ? -1.898 4.688 -4.133 1 96.75 36 ASP B C 1
ATOM 787 O O . ASP B 1 36 ? -2.441 5.34 -3.238 1 96.75 36 ASP B O 1
ATOM 791 N N . TYR B 1 37 ? -2.49 3.955 -5 1 98.38 37 TYR B N 1
ATOM 792 C CA . TYR B 1 37 ? -3.945 3.893 -5.047 1 98.38 37 TYR B CA 1
ATOM 793 C C . TYR B 1 37 ? -4.504 3.279 -3.768 1 98.38 37 TYR B C 1
ATOM 795 O O . TYR B 1 37 ? -5.465 3.799 -3.189 1 98.38 37 TYR B O 1
ATOM 803 N N . LEU B 1 38 ? -3.939 2.22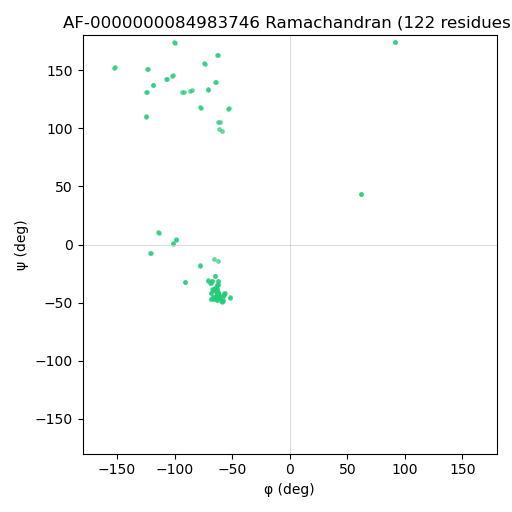1 -3.334 1 98.5 38 LEU B N 1
ATOM 804 C CA . LEU B 1 38 ? -4.402 1.541 -2.129 1 98.5 38 LEU B CA 1
ATOM 805 C C . LEU B 1 38 ? -4.258 2.441 -0.907 1 98.5 38 LEU B C 1
ATOM 807 O O . LEU B 1 38 ? -5.129 2.459 -0.035 1 98.5 38 LEU B O 1
ATOM 811 N N . VAL B 1 39 ? -3.166 3.207 -0.874 1 98.44 39 VAL B N 1
ATOM 812 C CA . VAL B 1 39 ? -2.922 4.121 0.235 1 98.44 39 VAL B CA 1
ATOM 813 C C . VAL B 1 39 ? -3.986 5.219 0.244 1 98.44 39 VAL B C 1
ATOM 815 O O . VAL B 1 39 ? -4.605 5.48 1.277 1 98.44 39 VAL B O 1
ATOM 818 N N . LYS B 1 40 ? -4.27 5.797 -0.84 1 98.5 40 LYS B N 1
ATOM 819 C CA . LYS B 1 40 ? -5.25 6.871 -0.94 1 98.5 40 LYS B CA 1
ATOM 820 C C . LYS B 1 40 ? -6.656 6.359 -0.638 1 98.5 40 LYS B C 1
ATOM 822 O O . LYS B 1 40 ? -7.453 7.055 -0.001 1 98.5 40 LYS B O 1
ATOM 827 N N . LYS B 1 41 ? -6.875 5.168 -1.132 1 98.44 41 LYS B N 1
ATOM 828 C CA . LYS B 1 41 ? -8.164 4.543 -0.85 1 98.44 41 LYS B CA 1
ATOM 829 C C . LYS B 1 41 ? -8.352 4.32 0.648 1 98.44 41 LYS B C 1
ATOM 831 O O . LYS B 1 41 ? -9.438 4.562 1.185 1 98.44 41 LYS B O 1
ATOM 836 N N . GLU B 1 42 ? -7.34 3.865 1.313 1 98.62 42 GLU B N 1
ATOM 837 C CA . GLU B 1 42 ? -7.398 3.648 2.756 1 98.62 42 GLU B CA 1
ATOM 838 C C . GLU B 1 42 ? -7.613 4.961 3.504 1 98.62 42 GLU B C 1
ATOM 840 O O . GLU B 1 42 ? -8.398 5.023 4.449 1 98.62 42 GLU B O 1
ATOM 845 N N . ILE B 1 43 ? -6.969 6.039 3.105 1 98.75 43 ILE B N 1
ATOM 846 C CA . ILE B 1 43 ? -7.113 7.355 3.725 1 98.75 43 ILE B CA 1
ATOM 847 C C . ILE B 1 43 ? -8.547 7.855 3.547 1 98.75 43 ILE B C 1
ATOM 849 O O . ILE B 1 43 ? -9.164 8.328 4.504 1 98.75 43 ILE B O 1
ATOM 853 N N . SER B 1 44 ? -9.062 7.68 2.35 1 98.69 44 SER B N 1
ATOM 854 C CA . SER B 1 44 ? -10.43 8.094 2.074 1 98.69 44 SER B CA 1
ATOM 855 C C . SER B 1 44 ? -11.422 7.344 2.951 1 98.69 44 SER B C 1
ATOM 857 O O . SER B 1 44 ? -12.336 7.945 3.525 1 98.69 44 SER B O 1
ATOM 859 N N . ARG B 1 45 ? -11.266 6.078 3.047 1 97.94 45 ARG B N 1
ATOM 860 C CA . ARG B 1 45 ? -12.133 5.254 3.881 1 97.94 45 ARG B CA 1
ATOM 861 C C . ARG B 1 45 ? -12.086 5.703 5.336 1 97.94 45 ARG B C 1
ATOM 863 O O . ARG B 1 45 ? -13.125 5.859 5.977 1 97.94 45 ARG B O 1
ATOM 870 N N . TYR B 1 46 ? -10.914 5.867 5.852 1 98.31 46 TYR B N 1
ATOM 871 C CA . TYR B 1 46 ? -10.719 6.293 7.234 1 98.31 46 TYR B CA 1
ATOM 872 C C . TYR B 1 46 ? -11.398 7.633 7.492 1 98.31 46 TYR B C 1
ATOM 874 O O . TYR B 1 46 ? -12.086 7.805 8.508 1 98.31 46 TYR B O 1
ATOM 882 N N . GLU B 1 47 ? -11.25 8.586 6.57 1 98.5 47 GLU B N 1
ATOM 883 C CA . 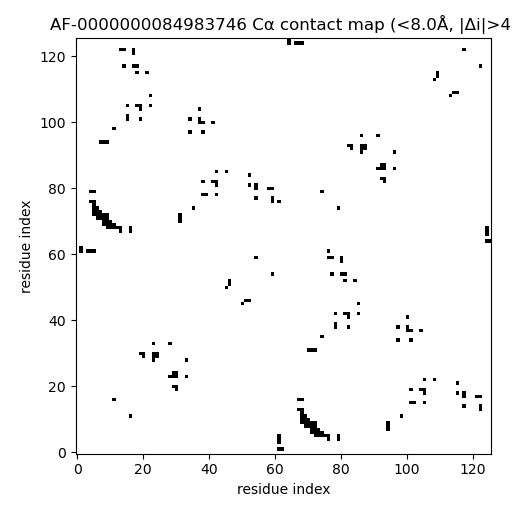GLU B 1 47 ? -11.797 9.922 6.742 1 98.5 47 GLU B CA 1
ATOM 884 C C . GLU B 1 47 ? -13.32 9.922 6.629 1 98.5 47 GLU B C 1
ATOM 886 O O . GLU B 1 47 ? -14 10.727 7.273 1 98.5 47 GLU B O 1
ATOM 891 N N . GLU B 1 48 ? -13.836 9.016 5.832 1 98.25 48 GLU B N 1
ATOM 892 C CA . GLU B 1 48 ? -15.289 8.859 5.738 1 98.25 48 GLU B CA 1
ATOM 893 C C . GLU B 1 48 ? -15.883 8.43 7.074 1 98.25 48 GLU B C 1
ATOM 895 O O . GLU B 1 48 ? -16.969 8.867 7.445 1 98.25 48 GLU B O 1
ATOM 900 N N . LEU B 1 49 ? -15.141 7.656 7.75 1 97.19 49 LEU B N 1
ATOM 901 C CA . LEU B 1 49 ? -15.641 7.059 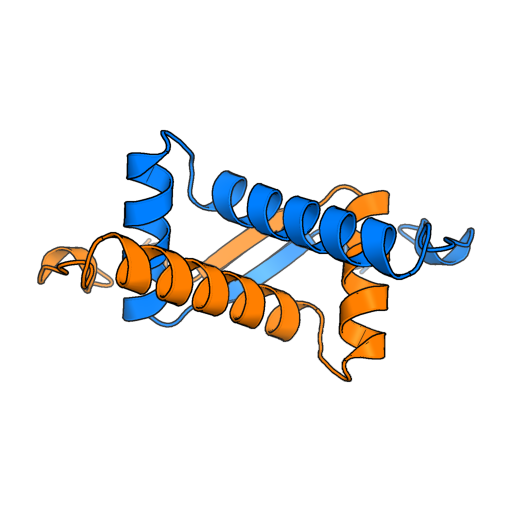8.984 1 97.19 49 LEU B CA 1
ATOM 902 C C . LEU B 1 49 ? -15.32 7.945 10.18 1 97.19 49 LEU B C 1
ATOM 904 O O . LEU B 1 49 ? -16.094 7.992 11.141 1 97.19 49 LEU B O 1
ATOM 908 N N . ASN B 1 50 ? -14.227 8.648 10.156 1 97.38 50 ASN B N 1
ATOM 909 C CA . ASN B 1 50 ? -13.719 9.289 11.367 1 97.38 50 ASN B CA 1
ATOM 910 C C . ASN B 1 50 ? -13.609 10.805 11.195 1 97.38 50 ASN B C 1
ATOM 912 O O . ASN B 1 50 ? -13.336 11.523 12.156 1 97.38 50 ASN B O 1
ATOM 916 N N . GLY B 1 51 ? -13.828 11.297 9.969 1 97.62 51 GLY B N 1
ATOM 917 C CA . GLY B 1 51 ? -13.555 12.695 9.672 1 97.62 51 GLY B CA 1
ATOM 918 C C . GLY B 1 51 ? -12.156 12.938 9.148 1 97.62 51 GLY B C 1
ATOM 919 O O . GLY B 1 51 ? -11.312 12.031 9.172 1 97.62 51 GLY B O 1
ATOM 920 N N . GLU B 1 52 ? -11.891 14.133 8.766 1 97.88 52 GLU B N 1
ATOM 921 C CA . GLU B 1 52 ? -10.609 14.492 8.148 1 97.88 52 GLU B CA 1
ATOM 922 C C . GLU B 1 52 ? -9.461 14.312 9.133 1 97.88 52 GLU B C 1
ATOM 924 O O . GLU B 1 52 ? -9.578 14.656 10.312 1 97.88 52 GLU B O 1
ATOM 929 N N . ILE B 1 53 ? -8.352 13.805 8.695 1 97.88 53 ILE B N 1
ATOM 930 C CA . ILE B 1 53 ? -7.156 13.633 9.508 1 97.88 53 ILE B CA 1
ATOM 931 C C . ILE B 1 53 ? -6.441 14.969 9.672 1 97.88 53 ILE B C 1
ATOM 933 O O . ILE B 1 53 ? -5.98 15.562 8.695 1 97.88 53 ILE B O 1
ATOM 937 N N . PRO B 1 54 ? -6.344 15.438 10.867 1 97.12 54 PRO B N 1
ATOM 938 C CA . PRO B 1 54 ? -5.645 16.703 11.07 1 97.12 54 PRO B CA 1
ATOM 939 C C . PRO B 1 54 ? -4.137 16.594 10.867 1 97.12 54 PRO B C 1
ATOM 941 O O . PRO B 1 54 ? -3.516 15.633 11.336 1 97.12 54 PRO B O 1
ATOM 944 N N . LEU B 1 55 ? -3.592 17.531 10.125 1 96.81 55 LEU B N 1
ATOM 945 C CA . LEU B 1 55 ? -2.148 17.578 9.906 1 96.81 55 LEU B CA 1
ATOM 946 C C . LEU B 1 55 ? -1.56 18.875 10.453 1 96.81 55 LEU B C 1
ATOM 948 O O . LEU B 1 55 ? -2.156 19.938 10.297 1 96.81 55 LEU B O 1
ATOM 952 N N . SER B 1 56 ? -0.418 18.766 11.117 1 95.31 56 SER B N 1
ATOM 953 C CA . SER B 1 56 ? 0.308 19.922 11.633 1 95.31 56 SER B CA 1
ATOM 954 C C . SER B 1 56 ? 1.477 20.297 10.734 1 95.31 56 SER B C 1
ATOM 956 O O . SER B 1 56 ? 1.779 19.578 9.773 1 95.31 56 SER B O 1
ATOM 958 N N . GLU B 1 57 ? 2.18 21.422 11.008 1 93.62 57 GLU B N 1
ATOM 959 C CA . GLU B 1 57 ? 3.367 21.844 10.273 1 93.62 57 GLU B CA 1
ATOM 960 C C . GLU B 1 57 ? 4.492 20.828 10.398 1 93.62 57 GLU B C 1
ATOM 962 O O . GLU B 1 57 ? 5.25 20.609 9.453 1 93.62 57 GLU B O 1
ATOM 967 N N . GLU B 1 58 ? 4.531 20.219 11.539 1 91.12 58 GLU B N 1
ATOM 968 C CA . GLU B 1 58 ? 5.551 19.203 11.781 1 91.12 58 GLU B CA 1
ATOM 969 C C . GLU B 1 58 ? 5.324 17.984 10.898 1 91.12 58 GLU B C 1
ATOM 971 O O . GLU B 1 58 ? 6.285 17.375 10.414 1 91.12 58 GLU B O 1
ATOM 976 N N . ASP B 1 59 ? 4.016 17.594 10.68 1 90.94 59 ASP B N 1
ATOM 977 C CA . ASP B 1 59 ? 3.66 16.469 9.82 1 90.94 59 ASP B CA 1
ATOM 978 C C . ASP B 1 59 ? 4.102 16.719 8.383 1 90.94 59 ASP B C 1
ATOM 980 O O . ASP B 1 59 ? 4.438 15.789 7.656 1 90.94 59 ASP B O 1
ATOM 984 N N . LEU B 1 60 ? 4.113 17.969 7.957 1 90.19 60 LEU B N 1
ATOM 985 C CA . LEU B 1 60 ? 4.312 18.312 6.555 1 90.19 60 LEU B CA 1
ATOM 986 C C . LEU B 1 60 ? 5.746 18.781 6.305 1 90.19 60 LEU B C 1
ATOM 988 O O . LEU B 1 60 ? 6.109 19.109 5.176 1 90.19 60 LEU B O 1
ATOM 992 N N . SER B 1 61 ? 6.48 18.75 7.375 1 83.56 61 SER B N 1
ATOM 993 C CA . SER B 1 61 ? 7.859 19.203 7.227 1 83.56 61 SER B CA 1
ATOM 994 C C . SER B 1 61 ? 8.766 18.062 6.773 1 83.56 61 SER B C 1
ATOM 996 O O . SER B 1 61 ? 8.594 16.922 7.195 1 83.56 61 SER B O 1
ATOM 998 N N . LEU B 1 62 ? 9.625 18.359 5.695 1 69.31 62 LEU B N 1
ATOM 999 C CA . LEU B 1 62 ? 10.594 17.391 5.195 1 69.31 62 LEU B CA 1
ATOM 1000 C C . LEU B 1 62 ? 11.812 17.328 6.105 1 69.31 62 LEU B C 1
ATOM 1002 O O . LEU B 1 62 ? 12.555 16.344 6.082 1 69.31 62 LEU B O 1
ATOM 1006 N N . GLU B 1 63 ? 11.945 18.469 7 1 61.47 63 GLU B N 1
ATOM 1007 C CA . GLU B 1 63 ? 13.133 18.672 7.832 1 61.47 63 GLU B CA 1
ATOM 1008 C C . GLU B 1 63 ? 12.984 17.984 9.18 1 61.47 63 GLU B C 1
ATOM 1010 O O . GLU B 1 63 ? 11.875 17.859 9.703 1 61.47 63 GLU B O 1
#